Protein AF-A0A821X063-F1 (afdb_monomer_lite)

Sequence (115 aa):
MIEKHRHEYWSSIIQILIDLANLMEQLFVYFLVKQEHNNKYEERLFFFVLLVIGLLSNLPSASPYVYIQTIGSISIEFGELTAYLFLWKNSKSVIIVSIISFSIEFILHLIHILL

Organism: NCBI:txid392032

pLDDT: mean 90.63, std 6.62, range [61.97, 97.5]

Structure (mmCIF, N/CA/C/O backbone):
data_AF-A0A821X063-F1
#
_entry.id   AF-A0A821X063-F1
#
loop_
_atom_site.group_PDB
_atom_site.id
_atom_site.type_symbol
_atom_site.label_atom_id
_atom_site.label_alt_id
_atom_site.label_comp_id
_atom_site.label_asym_id
_atom_site.label_entity_id
_atom_site.label_seq_id
_atom_site.pdbx_PDB_ins_code
_atom_site.Cartn_x
_atom_site.Cartn_y
_atom_site.Cartn_z
_atom_site.occupancy
_atom_site.B_iso_or_equiv
_atom_site.auth_seq_id
_atom_site.auth_comp_id
_atom_site.auth_asym_id
_atom_site.auth_atom_id
_atom_site.pdbx_PDB_model_num
ATOM 1 N N . MET A 1 1 ? 24.887 -3.358 -24.438 1.00 61.97 1 MET A N 1
ATOM 2 C CA . MET A 1 1 ? 24.874 -4.527 -23.522 1.00 61.97 1 MET A CA 1
ATOM 3 C C . MET A 1 1 ? 25.057 -4.103 -22.062 1.00 61.97 1 MET A C 1
ATOM 5 O O . MET A 1 1 ? 24.231 -4.479 -21.249 1.00 61.97 1 MET A O 1
ATOM 9 N N . ILE A 1 2 ? 26.046 -3.255 -21.740 1.00 68.50 2 ILE A N 1
ATOM 10 C CA . ILE A 1 2 ? 26.283 -2.736 -20.372 1.00 68.50 2 ILE A CA 1
ATOM 11 C C . ILE A 1 2 ? 25.122 -1.869 -19.839 1.00 68.50 2 ILE A C 1
ATOM 13 O O . ILE A 1 2 ? 24.769 -1.973 -18.670 1.00 68.50 2 ILE A O 1
ATOM 17 N N . GLU A 1 3 ? 24.497 -1.040 -20.681 1.00 70.56 3 GLU A N 1
ATOM 18 C CA . GLU A 1 3 ? 23.360 -0.197 -20.263 1.00 70.56 3 GLU A CA 1
ATOM 19 C C . GLU A 1 3 ? 22.105 -1.011 -19.930 1.00 70.56 3 GLU A C 1
ATOM 21 O O . GLU A 1 3 ? 21.438 -0.725 -18.943 1.00 70.56 3 GLU A O 1
ATOM 26 N N . LYS A 1 4 ? 21.836 -2.091 -20.674 1.00 71.19 4 LYS A N 1
ATOM 27 C CA . LYS A 1 4 ? 20.679 -2.964 -20.425 1.00 71.19 4 LYS A CA 1
ATOM 28 C C . LYS A 1 4 ? 20.750 -3.640 -19.049 1.00 71.19 4 LYS A C 1
ATOM 30 O O . LYS A 1 4 ? 19.783 -3.592 -18.301 1.00 71.19 4 LYS A O 1
ATOM 35 N N . HIS A 1 5 ? 21.913 -4.175 -18.673 1.00 75.06 5 HIS A N 1
ATOM 36 C CA . HIS A 1 5 ? 22.103 -4.756 -17.337 1.00 75.06 5 HIS A CA 1
ATOM 37 C C . HIS A 1 5 ? 22.055 -3.719 -16.213 1.00 75.06 5 HIS A C 1
ATOM 39 O O . HIS A 1 5 ? 21.675 -4.044 -15.092 1.00 75.06 5 HIS A O 1
ATOM 45 N N . ARG A 1 6 ? 22.406 -2.461 -16.501 1.00 78.56 6 ARG A N 1
ATOM 46 C CA . ARG A 1 6 ? 22.276 -1.368 -15.534 1.00 78.56 6 ARG A CA 1
ATOM 47 C C . ARG A 1 6 ? 20.807 -1.065 -15.233 1.00 78.56 6 ARG A C 1
ATOM 49 O O . ARG A 1 6 ? 20.468 -0.919 -14.065 1.00 78.56 6 ARG A O 1
ATOM 56 N N . HIS A 1 7 ? 19.954 -1.006 -16.256 1.00 79.50 7 HIS A N 1
ATOM 57 C CA . HIS A 1 7 ? 18.511 -0.802 -16.082 1.00 79.50 7 HIS A CA 1
ATOM 58 C C . HIS A 1 7 ? 17.852 -1.958 -15.317 1.00 79.50 7 HIS A C 1
ATOM 60 O O . HIS A 1 7 ? 17.133 -1.715 -14.352 1.00 79.50 7 HIS A O 1
ATOM 66 N N . GLU A 1 8 ? 18.167 -3.209 -15.668 1.00 83.31 8 GLU A N 1
ATOM 67 C CA . GLU A 1 8 ? 17.659 -4.401 -14.963 1.00 83.31 8 GLU A CA 1
ATOM 68 C C . GLU A 1 8 ? 18.048 -4.399 -13.471 1.00 83.31 8 GLU A C 1
ATOM 70 O O . GLU A 1 8 ? 17.228 -4.707 -12.602 1.00 83.31 8 GLU A O 1
ATOM 75 N N . TYR A 1 9 ? 19.281 -3.990 -13.160 1.00 87.94 9 TYR A N 1
ATOM 76 C CA . TYR A 1 9 ? 19.768 -3.881 -11.786 1.00 87.94 9 TYR A CA 1
ATOM 77 C C . TYR A 1 9 ? 19.019 -2.812 -10.977 1.00 87.94 9 TYR A C 1
ATOM 79 O O . TYR A 1 9 ? 18.544 -3.093 -9.877 1.00 87.94 9 TYR A O 1
ATOM 87 N N . TRP A 1 10 ? 18.864 -1.600 -11.521 1.00 88.38 10 TRP A N 1
ATOM 88 C CA . TRP A 1 10 ? 18.132 -0.524 -10.840 1.00 88.38 10 TRP A CA 1
ATOM 89 C C . TRP A 1 10 ? 16.647 -0.834 -10.678 1.00 88.38 10 TRP A C 1
ATOM 91 O O . TRP A 1 10 ? 16.097 -0.590 -9.608 1.00 88.38 10 TRP A O 1
ATOM 101 N N . SER A 1 11 ? 16.022 -1.426 -11.696 1.00 87.50 11 SER A N 1
ATOM 102 C CA . SER A 1 11 ? 14.633 -1.886 -11.625 1.00 87.50 11 SER A CA 1
ATOM 103 C C . SER A 1 11 ? 14.437 -2.888 -10.481 1.00 87.50 11 SER A C 1
ATOM 105 O O . SER A 1 11 ? 13.514 -2.743 -9.683 1.00 87.50 11 SER A O 1
ATOM 107 N N . SER A 1 12 ? 15.371 -3.834 -10.321 1.00 89.31 12 SER A N 1
ATOM 108 C CA . SER A 1 12 ? 15.343 -4.813 -9.224 1.00 89.31 12 SER A CA 1
ATOM 109 C C . SER A 1 12 ? 15.519 -4.163 -7.848 1.00 89.31 12 SER A C 1
ATOM 111 O O . SER A 1 12 ? 14.819 -4.522 -6.905 1.00 89.31 12 SER A O 1
ATOM 113 N N . ILE A 1 13 ? 16.427 -3.188 -7.721 1.00 92.81 13 ILE A N 1
ATOM 114 C CA . ILE A 1 13 ? 16.606 -2.435 -6.469 1.00 92.81 13 ILE A CA 1
ATOM 115 C C . ILE A 1 13 ? 15.319 -1.713 -6.089 1.00 92.81 13 ILE A C 1
ATOM 117 O O . ILE A 1 13 ? 14.916 -1.764 -4.931 1.00 92.81 13 ILE A O 1
ATOM 121 N N . ILE A 1 14 ? 14.676 -1.039 -7.042 1.00 92.06 14 ILE A N 1
ATOM 122 C CA . ILE A 1 14 ? 13.447 -0.300 -6.758 1.00 92.06 14 ILE A CA 1
ATOM 123 C C . ILE A 1 14 ? 12.325 -1.241 -6.348 1.00 92.06 14 ILE A C 1
ATOM 125 O O . ILE A 1 14 ? 11.626 -0.933 -5.389 1.00 92.06 14 ILE A O 1
ATOM 129 N N . GLN A 1 15 ? 12.201 -2.402 -6.993 1.00 89.69 15 GLN A N 1
ATOM 130 C CA . GLN A 1 15 ? 11.219 -3.399 -6.578 1.00 89.69 15 GLN A CA 1
ATOM 131 C C . GLN A 1 15 ? 11.433 -3.832 -5.122 1.00 89.69 15 GLN A C 1
ATOM 133 O O . GLN A 1 15 ? 10.490 -3.839 -4.342 1.00 89.69 15 GLN A O 1
ATOM 138 N N . ILE A 1 16 ? 12.682 -4.093 -4.721 1.00 92.69 16 ILE A N 1
ATOM 139 C CA . ILE A 1 16 ? 13.008 -4.427 -3.325 1.00 92.69 16 ILE A CA 1
ATOM 140 C C . ILE A 1 16 ? 12.631 -3.282 -2.376 1.00 92.69 16 ILE A C 1
ATOM 142 O O . ILE A 1 16 ? 12.150 -3.529 -1.274 1.00 92.69 16 ILE A O 1
ATOM 146 N N . LEU A 1 17 ? 12.856 -2.027 -2.776 1.00 95.19 17 LEU A N 1
ATOM 147 C CA . LEU A 1 17 ? 12.484 -0.869 -1.962 1.00 95.19 17 LEU A CA 1
ATOM 148 C C . LEU A 1 17 ? 10.966 -0.733 -1.805 1.00 95.19 17 LEU A C 1
ATOM 150 O O . LEU A 1 17 ? 10.527 -0.363 -0.721 1.00 95.19 17 LEU A O 1
ATOM 154 N N . ILE A 1 18 ? 10.189 -1.044 -2.845 1.00 93.00 18 ILE A N 1
ATOM 155 C CA . ILE A 1 18 ? 8.721 -1.077 -2.788 1.00 93.00 18 ILE A CA 1
ATOM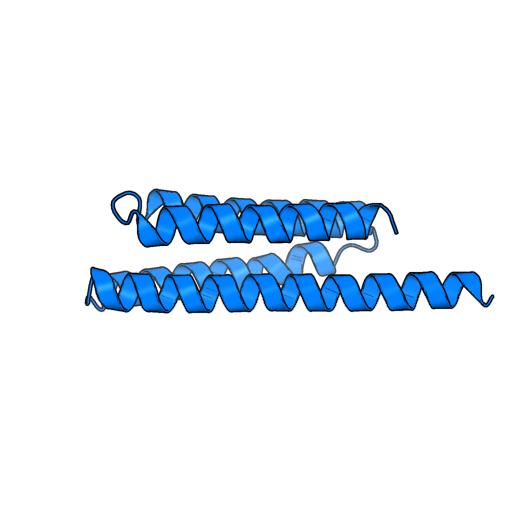 156 C C . ILE A 1 18 ? 8.268 -2.157 -1.805 1.00 93.00 18 ILE A C 1
ATOM 158 O O . ILE A 1 18 ? 7.541 -1.857 -0.865 1.00 93.00 18 ILE A O 1
ATOM 162 N N . ASP A 1 19 ? 8.774 -3.384 -1.953 1.00 91.62 19 ASP A N 1
ATOM 163 C CA . ASP A 1 19 ? 8.396 -4.506 -1.088 1.00 91.62 19 ASP A CA 1
ATOM 164 C C . ASP A 1 19 ? 8.750 -4.229 0.389 1.00 91.62 19 ASP A C 1
ATOM 166 O O . ASP A 1 19 ? 8.005 -4.582 1.305 1.00 91.62 19 ASP A O 1
ATOM 170 N N . LEU A 1 20 ? 9.888 -3.568 0.633 1.00 94.88 20 LEU A N 1
ATOM 171 C CA . LEU A 1 20 ? 10.298 -3.137 1.970 1.00 94.88 20 LEU A CA 1
ATOM 172 C C . LEU A 1 20 ? 9.413 -2.018 2.523 1.00 94.88 20 LEU A C 1
ATOM 174 O O . LEU A 1 20 ? 9.099 -2.050 3.712 1.00 94.88 20 LEU A O 1
ATOM 178 N N . ALA A 1 21 ? 9.044 -1.031 1.704 1.00 94.75 21 ALA A N 1
ATOM 179 C CA . ALA A 1 21 ? 8.160 0.053 2.123 1.00 94.75 21 ALA A CA 1
ATOM 180 C C . ALA A 1 21 ? 6.798 -0.500 2.566 1.00 94.75 21 ALA A C 1
ATOM 182 O O . ALA A 1 21 ? 6.386 -0.219 3.694 1.00 94.75 21 ALA A O 1
ATOM 183 N N . ASN A 1 22 ? 6.221 -1.398 1.764 1.00 93.94 22 ASN A N 1
ATOM 184 C CA . ASN A 1 22 ? 4.931 -2.019 2.047 1.00 93.94 22 ASN A CA 1
ATOM 185 C C . ASN A 1 22 ? 4.984 -2.877 3.319 1.00 93.94 22 ASN A C 1
ATOM 187 O O . ASN A 1 22 ? 4.203 -2.688 4.253 1.00 93.94 22 ASN A O 1
ATOM 191 N N . LEU A 1 23 ? 5.994 -3.743 3.457 1.00 94.06 23 LEU A N 1
ATOM 192 C CA . LEU A 1 23 ? 6.146 -4.533 4.682 1.00 94.06 23 LEU A CA 1
ATOM 193 C C . LEU A 1 23 ? 6.270 -3.645 5.932 1.00 94.06 23 LEU A C 1
ATOM 195 O O . LEU A 1 23 ? 5.713 -3.961 6.987 1.00 94.06 23 LEU A O 1
ATOM 199 N N . MET A 1 24 ? 7.012 -2.541 5.832 1.00 95.62 24 MET A N 1
ATOM 200 C CA . MET A 1 24 ? 7.153 -1.602 6.940 1.00 95.62 24 MET A CA 1
ATOM 201 C C . MET A 1 24 ? 5.827 -0.907 7.256 1.00 95.62 24 MET A C 1
ATOM 203 O O . MET A 1 24 ? 5.490 -0.815 8.438 1.00 95.62 24 MET A O 1
ATOM 207 N N . GLU A 1 25 ? 5.061 -0.469 6.253 1.00 95.75 25 GLU A N 1
ATOM 208 C CA . GLU A 1 25 ? 3.710 0.071 6.446 1.00 95.75 25 GLU A CA 1
ATOM 209 C C . GLU A 1 25 ? 2.831 -0.912 7.215 1.00 95.75 25 GLU A C 1
ATOM 211 O O . GLU A 1 25 ? 2.327 -0.577 8.291 1.00 95.75 25 GLU A O 1
ATOM 216 N N . GLN A 1 26 ? 2.710 -2.138 6.710 1.00 95.00 26 GLN A N 1
ATOM 217 C CA . GLN A 1 26 ? 1.872 -3.181 7.291 1.00 95.00 26 GLN A CA 1
ATOM 218 C C . GLN A 1 26 ? 2.244 -3.445 8.753 1.00 95.00 26 GLN A C 1
ATOM 220 O O . GLN A 1 26 ? 1.375 -3.522 9.627 1.00 95.00 26 GLN A O 1
ATOM 225 N N . LEU A 1 27 ? 3.540 -3.526 9.064 1.00 95.62 27 LEU A N 1
ATOM 226 C CA . LEU A 1 27 ? 4.006 -3.695 10.440 1.00 95.62 27 LEU A CA 1
ATOM 227 C C . LEU A 1 27 ? 3.660 -2.488 11.318 1.00 95.62 27 LEU A C 1
ATOM 229 O O . LEU A 1 27 ? 3.180 -2.672 12.440 1.00 95.62 27 LEU A O 1
ATOM 233 N N . PHE A 1 28 ? 3.877 -1.262 10.840 1.00 95.81 28 PHE A N 1
ATOM 234 C CA . PHE A 1 28 ? 3.549 -0.060 11.607 1.00 95.81 28 PHE A CA 1
ATOM 235 C C . PHE A 1 28 ? 2.049 0.044 11.884 1.00 95.81 28 PHE A C 1
ATOM 237 O O . PHE A 1 28 ? 1.660 0.265 13.033 1.00 95.81 28 PHE A O 1
ATOM 244 N N . VAL A 1 29 ? 1.208 -0.162 10.870 1.00 95.38 29 VAL A N 1
ATOM 245 C CA . VAL A 1 29 ? -0.252 -0.134 11.016 1.00 95.38 29 VAL A CA 1
ATOM 246 C C . VAL A 1 29 ? -0.707 -1.217 11.990 1.00 95.38 29 VAL A C 1
ATOM 248 O O . VAL A 1 29 ? -1.463 -0.912 12.911 1.00 95.38 29 VAL A O 1
ATOM 251 N N . TYR A 1 30 ? -0.180 -2.440 11.885 1.00 94.50 30 TYR A N 1
ATOM 252 C CA . TYR A 1 30 ? -0.475 -3.514 12.835 1.00 94.50 30 TYR A CA 1
ATOM 253 C C . TYR A 1 30 ? -0.203 -3.105 14.287 1.00 94.50 30 TYR A C 1
ATOM 255 O O . TYR A 1 30 ? -1.063 -3.270 15.159 1.00 94.50 30 TYR A O 1
ATOM 263 N N . PHE A 1 31 ? 0.987 -2.564 14.567 1.00 94.50 31 PHE A N 1
ATOM 264 C CA . PHE A 1 31 ? 1.351 -2.171 15.927 1.00 94.50 31 PHE A CA 1
ATOM 265 C C . PHE A 1 31 ? 0.490 -1.020 16.447 1.00 94.50 31 PHE A C 1
ATOM 267 O O . PHE A 1 31 ? 0.080 -1.060 17.608 1.00 94.50 31 PHE A O 1
ATOM 274 N N . LEU A 1 32 ? 0.162 -0.042 15.600 1.00 93.94 32 LEU A N 1
ATOM 275 C CA . LEU A 1 32 ? -0.725 1.063 15.966 1.00 93.94 32 LEU A CA 1
ATOM 276 C C . LEU A 1 32 ? -2.138 0.573 16.285 1.00 93.94 32 LEU A C 1
ATOM 278 O O . LEU A 1 32 ? -2.672 0.892 17.347 1.00 93.94 32 LEU A O 1
ATOM 282 N N . VAL A 1 33 ? -2.715 -0.265 15.423 1.00 92.19 33 VAL A N 1
ATOM 283 C CA . VAL A 1 33 ? -4.043 -0.854 15.643 1.00 92.19 33 VAL A CA 1
ATOM 284 C C . VAL A 1 33 ? -4.059 -1.658 16.943 1.00 92.19 33 VAL A C 1
ATOM 286 O O . VAL A 1 33 ? -4.966 -1.506 17.767 1.00 92.19 33 VAL A O 1
ATOM 289 N N . LYS A 1 34 ? -3.023 -2.471 17.174 1.00 91.06 34 LYS A N 1
ATOM 290 C CA . LYS A 1 34 ? -2.878 -3.266 18.396 1.00 91.06 34 LYS A CA 1
ATOM 291 C C . LYS A 1 34 ? -2.782 -2.398 19.649 1.00 91.06 34 LYS A C 1
ATOM 293 O O . LYS A 1 34 ? -3.404 -2.730 20.658 1.00 91.06 34 LYS A O 1
ATOM 298 N N . GLN A 1 35 ? -2.025 -1.307 19.589 1.00 93.06 35 GLN A N 1
ATOM 299 C CA . GLN A 1 35 ? -1.830 -0.392 20.710 1.00 93.06 35 GLN A CA 1
ATOM 300 C C . GLN A 1 35 ? -3.095 0.411 21.034 1.00 93.06 35 GLN A C 1
ATOM 302 O O . GLN A 1 35 ? -3.431 0.562 22.207 1.00 93.06 35 GLN A O 1
ATOM 307 N N . GLU A 1 36 ? -3.787 0.934 20.022 1.00 91.25 36 GLU A N 1
ATOM 308 C CA . GLU A 1 36 ? -4.903 1.866 20.215 1.00 91.25 36 GLU A CA 1
ATOM 309 C C . GLU A 1 36 ? -6.232 1.163 20.508 1.00 91.25 36 GLU A C 1
ATOM 311 O O . GLU A 1 36 ? -7.009 1.636 21.337 1.00 91.25 36 GLU A O 1
ATOM 316 N N . HIS A 1 37 ? -6.499 0.026 19.861 1.00 84.69 37 HIS A N 1
ATOM 317 C CA . HIS A 1 37 ? -7.792 -0.646 19.979 1.00 84.69 37 HIS A CA 1
ATOM 318 C C . HIS A 1 37 ? -7.778 -1.841 20.935 1.00 84.69 37 HIS A C 1
ATOM 320 O O . HIS A 1 37 ? -8.840 -2.206 21.439 1.00 84.69 37 HIS A O 1
ATOM 326 N N . ASN A 1 38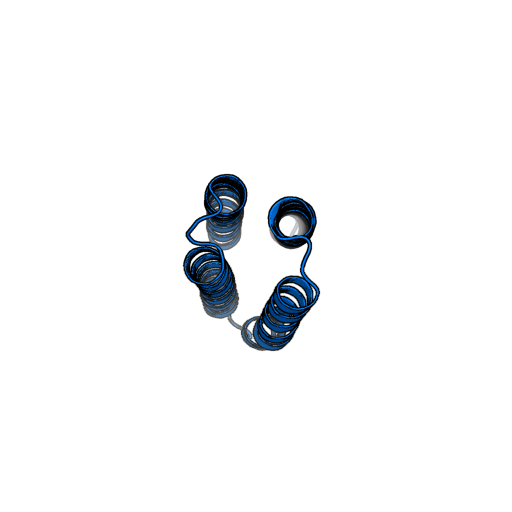 ? -6.609 -2.452 21.181 1.00 79.12 38 ASN A N 1
ATOM 327 C CA . ASN A 1 38 ? -6.405 -3.633 22.036 1.00 79.12 38 ASN A CA 1
ATOM 328 C C . ASN A 1 38 ? -7.557 -4.665 21.960 1.00 79.12 38 ASN A C 1
ATOM 330 O O . ASN A 1 38 ? -8.032 -5.191 22.970 1.00 79.12 38 ASN A O 1
ATOM 334 N N . ASN A 1 39 ? -8.056 -4.916 20.745 1.00 85.19 39 ASN A N 1
ATOM 335 C CA . ASN A 1 39 ? -9.238 -5.729 20.486 1.00 85.19 39 ASN A CA 1
ATOM 336 C C . ASN A 1 39 ? -8.909 -6.804 19.448 1.00 85.19 39 ASN A C 1
ATOM 338 O O . ASN A 1 39 ? -8.487 -6.503 18.333 1.00 85.19 39 ASN A O 1
ATOM 342 N N . LYS A 1 40 ? -9.187 -8.067 19.792 1.00 87.56 40 LYS A N 1
ATOM 343 C CA . LYS A 1 40 ? -8.999 -9.224 18.901 1.00 87.56 40 LYS A CA 1
ATOM 344 C C . LYS A 1 40 ? -9.805 -9.125 17.604 1.00 87.56 40 LYS A C 1
ATOM 346 O O . LYS A 1 40 ? -9.448 -9.773 16.628 1.00 87.56 40 LYS A O 1
ATOM 351 N N . TYR A 1 41 ? -10.913 -8.385 17.595 1.00 90.00 41 TYR A N 1
ATOM 352 C CA . TYR A 1 41 ? -11.696 -8.162 16.380 1.00 90.00 41 TYR A CA 1
ATOM 353 C C . TYR A 1 41 ? -10.940 -7.290 15.370 1.00 90.00 41 TYR A C 1
ATOM 355 O O . TYR A 1 41 ? -10.823 -7.680 14.214 1.00 90.00 41 TYR A O 1
ATOM 363 N N . GLU A 1 42 ? -10.360 -6.176 15.821 1.00 89.50 42 GLU A N 1
ATOM 364 C CA . GLU A 1 42 ? -9.565 -5.270 14.976 1.00 89.50 42 GLU A CA 1
ATOM 365 C C . GLU A 1 42 ? -8.303 -5.957 14.449 1.00 89.50 42 GLU A C 1
ATOM 367 O O . GLU A 1 42 ? -7.969 -5.846 13.274 1.00 89.50 42 GLU A O 1
ATOM 372 N N . GLU A 1 43 ? -7.654 -6.765 15.290 1.00 88.62 43 GLU A N 1
ATOM 373 C CA . GLU A 1 43 ? -6.511 -7.584 14.881 1.00 88.62 43 GLU A CA 1
ATOM 374 C C . GLU A 1 43 ? -6.889 -8.572 13.761 1.00 88.62 43 GLU A C 1
ATOM 376 O O . GLU A 1 43 ? -6.172 -8.710 12.772 1.00 88.62 43 GLU A O 1
ATOM 381 N N . ARG A 1 44 ? -8.054 -9.228 13.867 1.00 92.25 44 ARG A N 1
ATOM 382 C CA . ARG A 1 44 ? -8.560 -10.126 12.814 1.00 92.25 44 ARG A CA 1
ATOM 383 C C . ARG A 1 44 ? -8.912 -9.382 11.532 1.00 92.25 44 ARG A C 1
ATOM 385 O O . ARG A 1 44 ? -8.653 -9.916 10.458 1.00 92.25 44 ARG A O 1
ATOM 392 N N . LEU A 1 45 ? -9.505 -8.192 11.636 1.00 92.94 45 LEU A N 1
ATOM 393 C CA . LEU A 1 45 ? -9.791 -7.351 10.473 1.00 92.94 45 LEU A CA 1
ATOM 394 C C . LEU A 1 45 ? -8.503 -6.950 9.757 1.00 92.94 45 LEU A C 1
ATOM 396 O O . LEU A 1 45 ? -8.434 -7.073 8.540 1.00 92.94 45 LEU A O 1
ATOM 400 N N . PHE A 1 46 ? -7.469 -6.560 10.501 1.00 93.50 46 PHE A N 1
ATOM 401 C CA . PHE A 1 46 ? -6.159 -6.264 9.933 1.00 93.50 46 PHE A CA 1
ATOM 402 C C . PHE A 1 46 ? -5.568 -7.469 9.186 1.00 93.50 46 PHE A C 1
ATOM 404 O O . PHE A 1 46 ? -5.190 -7.349 8.023 1.00 93.50 46 PHE A O 1
ATOM 411 N N . PHE A 1 47 ? -5.579 -8.663 9.785 1.00 94.94 47 PHE A N 1
ATOM 412 C CA . PHE A 1 47 ? -5.118 -9.869 9.086 1.00 94.94 47 PHE A CA 1
ATOM 413 C C . PHE A 1 47 ? -5.972 -10.231 7.865 1.00 94.94 47 PHE A C 1
ATOM 415 O O . PHE A 1 47 ? -5.450 -10.781 6.897 1.00 94.94 47 PHE A O 1
ATOM 422 N N . PHE A 1 48 ? -7.271 -9.926 7.883 1.00 94.38 48 PHE A N 1
ATOM 423 C CA . PHE A 1 48 ? -8.130 -10.101 6.715 1.00 94.38 48 PHE A CA 1
ATOM 424 C C . PHE A 1 48 ? -7.736 -9.153 5.577 1.00 94.38 48 PHE A C 1
ATOM 426 O O . PHE A 1 48 ? -7.653 -9.589 4.431 1.00 94.38 48 PHE A O 1
ATOM 433 N N . VAL A 1 49 ? -7.439 -7.889 5.892 1.00 93.88 49 VAL A N 1
ATOM 434 C CA . VAL A 1 49 ? -6.931 -6.899 4.930 1.00 93.88 49 VAL A CA 1
ATOM 435 C C . VAL A 1 49 ? -5.623 -7.393 4.305 1.00 93.88 49 VAL A C 1
ATOM 437 O O . VAL A 1 49 ? -5.563 -7.520 3.083 1.00 93.88 49 VAL A O 1
ATOM 440 N N . LEU A 1 50 ? -4.644 -7.809 5.120 1.00 93.38 50 LEU A N 1
ATOM 441 C CA . LEU A 1 50 ? -3.381 -8.385 4.633 1.00 93.38 50 LEU A CA 1
ATOM 442 C C . LEU A 1 50 ? -3.583 -9.605 3.730 1.00 93.38 50 LEU A C 1
ATOM 444 O O . LEU A 1 50 ? -2.898 -9.754 2.722 1.00 93.38 50 LEU A O 1
ATOM 448 N N . LEU A 1 51 ? -4.520 -10.490 4.078 1.00 93.75 51 LEU A N 1
ATOM 449 C CA . LEU A 1 51 ? -4.815 -11.671 3.270 1.00 93.75 51 LEU A CA 1
ATOM 450 C C . LEU A 1 51 ? -5.358 -11.279 1.893 1.00 93.75 51 LEU A C 1
ATOM 452 O O . LEU A 1 51 ? -4.938 -11.847 0.886 1.00 93.75 51 LEU A O 1
ATOM 456 N N . VAL A 1 52 ? -6.280 -10.315 1.835 1.00 93.44 52 VAL A N 1
ATOM 457 C CA . VAL A 1 52 ? -6.844 -9.828 0.570 1.00 93.44 52 VAL A CA 1
ATOM 458 C C . VAL A 1 52 ? -5.763 -9.163 -0.280 1.00 93.44 52 VAL A C 1
ATOM 460 O O . VAL A 1 52 ? -5.639 -9.503 -1.454 1.00 93.44 52 VAL A O 1
ATOM 463 N N . ILE A 1 53 ? -4.954 -8.281 0.308 1.00 92.19 53 ILE A N 1
ATOM 464 C CA . ILE A 1 53 ? -3.852 -7.603 -0.388 1.00 92.19 53 ILE A CA 1
ATOM 465 C C . ILE A 1 53 ? -2.850 -8.628 -0.915 1.00 92.19 53 ILE A C 1
ATOM 467 O O . ILE A 1 53 ? -2.589 -8.660 -2.112 1.00 92.19 53 ILE A O 1
ATOM 471 N N . GLY A 1 54 ? -2.385 -9.551 -0.069 1.00 89.38 54 GLY A N 1
ATOM 472 C CA . GLY A 1 54 ? -1.434 -10.589 -0.467 1.00 89.38 54 GLY A CA 1
ATOM 473 C C . GLY A 1 54 ? -1.942 -11.485 -1.602 1.00 89.38 54 GLY A C 1
ATOM 474 O O . GLY A 1 54 ? -1.163 -11.893 -2.463 1.00 89.38 54 GLY A O 1
ATOM 475 N N . LEU A 1 55 ? -3.248 -11.770 -1.659 1.00 90.19 55 LEU A N 1
ATOM 476 C CA . LEU A 1 55 ? -3.845 -12.477 -2.797 1.00 90.19 55 LEU A CA 1
ATOM 47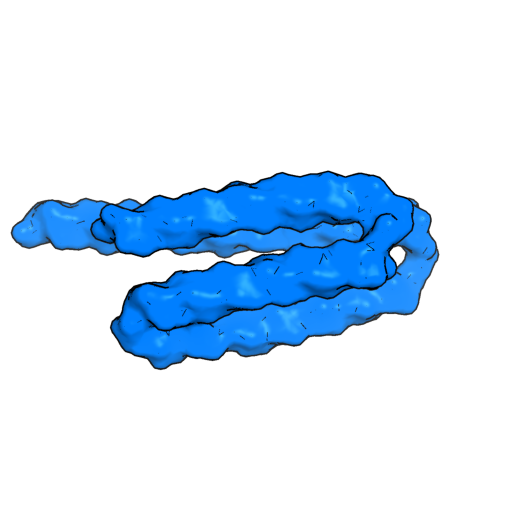7 C C . LEU A 1 55 ? -3.848 -11.617 -4.065 1.00 90.19 55 LEU A C 1
ATOM 479 O O . LEU A 1 55 ? -3.491 -12.115 -5.135 1.00 90.19 55 LEU A O 1
ATOM 483 N N . LEU A 1 56 ? -4.233 -10.344 -3.950 1.00 89.75 56 LEU A N 1
ATOM 484 C CA . LEU A 1 56 ? -4.307 -9.419 -5.078 1.00 89.75 56 LEU A CA 1
ATOM 485 C C . LEU A 1 56 ? -2.925 -9.086 -5.648 1.00 89.75 56 LEU A C 1
ATOM 487 O O . LEU A 1 56 ? -2.817 -8.961 -6.864 1.00 89.75 56 LEU A O 1
ATOM 491 N N . SER A 1 57 ? -1.867 -9.036 -4.835 1.00 86.56 57 SER A N 1
ATOM 492 C CA . SER A 1 57 ? -0.494 -8.732 -5.279 1.00 86.56 57 SER A CA 1
ATOM 493 C C . SER A 1 57 ? 0.081 -9.757 -6.263 1.00 86.56 57 SER A C 1
ATOM 495 O O . SER A 1 57 ? 1.013 -9.449 -7.004 1.00 86.56 57 SER A O 1
ATOM 497 N N . ASN A 1 58 ? -0.510 -10.952 -6.356 1.00 81.75 58 ASN A N 1
ATOM 498 C CA . ASN A 1 58 ? -0.145 -11.950 -7.368 1.00 81.75 58 ASN A CA 1
ATOM 499 C C . ASN A 1 58 ? -0.771 -11.686 -8.750 1.00 81.75 58 ASN A C 1
ATOM 501 O O . ASN A 1 58 ? -0.386 -12.324 -9.728 1.00 81.75 58 ASN A O 1
ATOM 505 N N . LEU A 1 59 ? -1.759 -10.790 -8.852 1.00 83.62 59 LEU A N 1
ATOM 506 C CA . LEU A 1 59 ? -2.442 -10.511 -10.116 1.00 83.62 59 LEU A CA 1
ATOM 507 C C . LEU A 1 59 ? -1.609 -9.623 -11.049 1.00 83.62 59 LEU A C 1
ATOM 509 O O . LEU A 1 59 ? -1.453 -10.004 -12.212 1.00 83.62 59 LEU A O 1
ATOM 513 N N . PRO A 1 60 ? -1.044 -8.480 -10.603 1.00 81.88 60 PRO A N 1
ATOM 514 C CA . PRO A 1 60 ? -0.257 -7.633 -11.487 1.00 81.88 60 PRO A CA 1
ATOM 515 C C . PRO A 1 60 ? 0.966 -8.372 -12.026 1.00 81.88 60 PRO A C 1
ATOM 517 O O . PRO A 1 60 ? 1.210 -8.320 -13.228 1.00 81.88 60 PRO A O 1
ATOM 520 N N . SER A 1 61 ? 1.666 -9.134 -11.177 1.00 77.38 61 SER A N 1
ATOM 521 C CA . SER A 1 61 ? 2.888 -9.876 -11.523 1.00 77.38 61 SER A CA 1
ATOM 522 C C . SER A 1 61 ? 2.696 -10.948 -12.604 1.00 77.38 61 SER A C 1
ATOM 524 O O . SER A 1 61 ? 3.663 -11.333 -13.258 1.00 77.38 61 SER A O 1
ATOM 526 N N . ALA A 1 62 ? 1.459 -11.386 -12.859 1.00 81.69 62 ALA A N 1
ATOM 527 C CA . ALA A 1 62 ? 1.139 -12.305 -13.951 1.00 81.69 62 ALA A CA 1
ATOM 528 C C . ALA A 1 62 ? 1.123 -11.632 -15.340 1.00 81.69 62 ALA A C 1
ATOM 530 O O . ALA A 1 62 ? 1.155 -12.321 -16.362 1.00 81.69 62 ALA A O 1
ATOM 531 N N . SER A 1 63 ? 1.057 -10.298 -15.407 1.00 85.56 63 SER A N 1
ATOM 532 C CA . SER A 1 63 ? 1.054 -9.564 -16.674 1.00 85.56 63 SER A CA 1
ATOM 533 C C . SER A 1 63 ? 2.463 -9.484 -17.270 1.00 85.56 63 SER A C 1
ATOM 535 O O . SER A 1 63 ? 3.394 -9.126 -16.558 1.00 85.56 63 SER A O 1
ATOM 537 N N . PRO A 1 64 ? 2.657 -9.704 -18.582 1.00 83.38 64 PRO A N 1
ATOM 538 C CA . PRO A 1 64 ? 3.954 -9.502 -19.230 1.00 83.38 64 PRO A CA 1
ATOM 539 C C . PRO A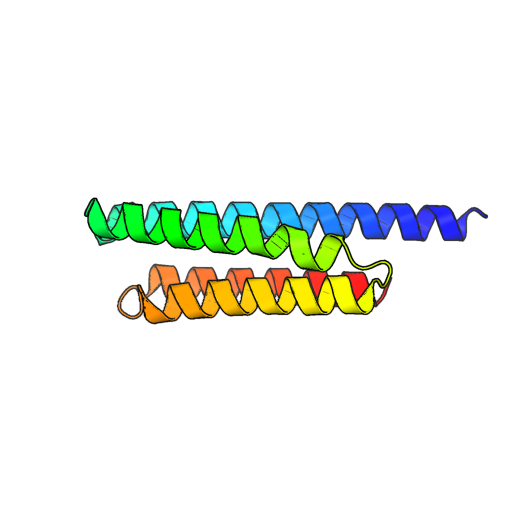 1 64 ? 4.303 -8.017 -19.456 1.00 83.38 64 PRO A C 1
ATOM 541 O O . PRO A 1 64 ? 5.406 -7.708 -19.904 1.00 83.38 64 PRO A O 1
ATOM 544 N N . TYR A 1 65 ? 3.376 -7.091 -19.186 1.00 85.00 65 TYR A N 1
ATOM 545 C CA . TYR A 1 65 ? 3.554 -5.660 -19.433 1.00 85.00 65 TYR A CA 1
ATOM 546 C C . TYR A 1 65 ? 3.837 -4.900 -18.135 1.00 85.00 65 TYR A C 1
ATOM 548 O O . TYR A 1 65 ? 2.957 -4.805 -17.280 1.00 85.00 65 TYR A O 1
ATOM 556 N N . VAL A 1 66 ? 5.017 -4.273 -18.044 1.00 82.19 66 VAL A N 1
ATOM 557 C CA . VAL A 1 66 ? 5.464 -3.482 -16.877 1.00 82.19 66 VAL A CA 1
ATOM 558 C C . VAL A 1 66 ? 4.443 -2.412 -16.485 1.00 82.19 66 VAL A C 1
ATOM 560 O O . VAL A 1 66 ? 4.068 -2.326 -15.327 1.00 82.19 66 VAL A O 1
ATOM 563 N N . TYR A 1 67 ? 3.886 -1.666 -17.444 1.00 85.81 67 TYR A N 1
ATOM 564 C CA . TYR A 1 67 ? 2.864 -0.656 -17.140 1.00 85.81 67 TYR A CA 1
ATOM 565 C C . TYR A 1 67 ? 1.620 -1.233 -16.455 1.00 85.81 67 TYR A C 1
ATOM 567 O O . TYR A 1 67 ? 1.075 -0.615 -15.547 1.00 85.81 67 TYR A O 1
ATOM 575 N N . ILE A 1 68 ? 1.167 -2.420 -16.871 1.00 88.19 68 ILE A N 1
ATOM 576 C CA . ILE A 1 68 ? 0.005 -3.077 -16.256 1.00 88.19 68 ILE A CA 1
ATOM 577 C C . ILE A 1 68 ? 0.378 -3.604 -14.869 1.00 88.19 68 ILE A C 1
ATOM 579 O O . ILE A 1 68 ? -0.428 -3.470 -13.952 1.00 88.19 68 ILE A O 1
ATOM 583 N N . GLN A 1 69 ? 1.591 -4.152 -14.707 1.00 88.62 69 GLN A N 1
ATOM 584 C CA . GLN A 1 69 ? 2.112 -4.545 -13.395 1.00 88.62 69 GLN A CA 1
ATOM 585 C C . GLN A 1 69 ? 2.087 -3.349 -12.439 1.00 88.62 69 GLN A C 1
ATOM 587 O O . GLN A 1 69 ? 1.459 -3.423 -11.389 1.00 88.62 69 GLN A O 1
ATOM 592 N N . THR A 1 70 ? 2.675 -2.217 -12.831 1.00 89.12 70 THR A N 1
ATOM 593 C CA . THR A 1 70 ? 2.764 -1.049 -11.954 1.00 89.12 70 THR A CA 1
ATOM 594 C C . THR A 1 70 ? 1.404 -0.420 -11.667 1.00 89.12 70 THR A C 1
ATOM 596 O O . THR A 1 70 ? 1.125 -0.090 -10.520 1.00 89.12 70 THR A O 1
ATOM 599 N N . ILE A 1 71 ? 0.524 -0.278 -12.665 1.00 91.31 71 ILE A N 1
ATOM 600 C CA . ILE A 1 71 ? -0.842 0.229 -12.437 1.00 91.31 71 ILE A CA 1
ATOM 601 C C . ILE A 1 71 ? -1.601 -0.699 -11.482 1.00 91.31 71 ILE A C 1
ATOM 603 O O . ILE A 1 71 ? -2.315 -0.221 -10.600 1.00 91.31 71 ILE A O 1
ATOM 607 N N . GLY A 1 72 ? -1.440 -2.014 -11.642 1.00 92.88 72 GLY A N 1
ATOM 608 C CA . GLY A 1 72 ? -2.020 -3.010 -10.751 1.00 92.88 72 GLY A CA 1
ATOM 609 C C . GLY A 1 72 ? -1.503 -2.874 -9.320 1.00 92.88 72 GLY A C 1
ATOM 610 O O . GLY A 1 72 ? -2.316 -2.797 -8.406 1.00 92.88 72 GLY A O 1
ATOM 611 N N . SER A 1 73 ? -0.186 -2.763 -9.131 1.00 91.88 73 SER A N 1
ATOM 612 C CA . SER A 1 73 ? 0.424 -2.541 -7.814 1.00 91.88 73 SER A CA 1
ATOM 613 C C . SER A 1 73 ? -0.073 -1.249 -7.165 1.00 91.88 73 SER A C 1
ATOM 615 O O . SER A 1 73 ? -0.613 -1.305 -6.069 1.00 91.88 73 SER A O 1
ATOM 617 N N . ILE A 1 74 ? -0.044 -0.113 -7.876 1.00 93.62 74 ILE A N 1
ATOM 618 C CA . ILE A 1 74 ? -0.574 1.167 -7.366 1.00 93.62 74 ILE A CA 1
ATOM 619 C C . ILE A 1 74 ? -2.052 1.042 -6.969 1.00 93.62 74 ILE A C 1
ATOM 621 O O . ILE A 1 74 ? -2.482 1.621 -5.974 1.00 93.62 74 ILE A O 1
ATOM 625 N N . SER A 1 75 ? -2.848 0.298 -7.743 1.00 94.69 75 SER A N 1
ATOM 626 C CA . SER A 1 75 ? -4.268 0.087 -7.437 1.00 94.69 75 SER A CA 1
ATOM 627 C C . SER A 1 75 ? -4.468 -0.716 -6.150 1.00 94.69 75 SER A C 1
ATOM 629 O O . SER A 1 75 ? -5.436 -0.474 -5.431 1.00 94.69 75 SER A O 1
ATOM 631 N N . ILE A 1 76 ? -3.568 -1.657 -5.860 1.00 94.62 76 ILE A N 1
ATOM 632 C CA . ILE A 1 76 ? -3.579 -2.444 -4.625 1.00 94.62 76 ILE A CA 1
ATOM 633 C C . ILE A 1 76 ? -3.189 -1.564 -3.440 1.00 94.62 76 ILE A C 1
ATOM 635 O O . ILE A 1 76 ? -3.968 -1.513 -2.492 1.00 94.62 76 ILE A O 1
ATOM 639 N N . GLU A 1 77 ? -2.095 -0.801 -3.533 1.00 94.75 77 GLU A N 1
ATOM 640 C CA . GLU A 1 77 ? -1.673 0.114 -2.456 1.00 94.75 77 GLU A CA 1
ATOM 641 C C . GLU A 1 77 ? -2.747 1.173 -2.169 1.00 94.75 77 GLU A C 1
ATOM 643 O O . GLU A 1 77 ? -3.068 1.493 -1.025 1.00 94.75 77 GLU A O 1
ATOM 648 N N . PHE A 1 78 ? -3.414 1.680 -3.210 1.00 96.12 78 PHE A N 1
ATOM 649 C CA . PHE A 1 78 ? -4.546 2.588 -3.029 1.00 96.12 78 PHE A CA 1
ATOM 650 C C . PHE A 1 78 ? -5.740 1.908 -2.335 1.00 96.12 78 PHE A C 1
ATOM 652 O O . PHE A 1 78 ? -6.452 2.531 -1.538 1.00 96.12 78 PHE A O 1
ATOM 659 N N . GLY A 1 79 ? -5.977 0.630 -2.635 1.00 96.25 79 GLY A N 1
ATOM 660 C CA . GLY A 1 79 ? -6.978 -0.193 -1.962 1.00 96.25 79 GLY A CA 1
ATOM 661 C C . GLY A 1 79 ? -6.650 -0.419 -0.484 1.00 96.25 79 GLY A C 1
ATOM 662 O O . GLY A 1 79 ? -7.542 -0.277 0.354 1.00 96.25 79 GLY A O 1
ATOM 663 N N . GLU A 1 80 ? -5.387 -0.703 -0.167 1.00 95.94 80 GLU A N 1
ATOM 664 C CA . GLU A 1 80 ? -4.856 -0.834 1.195 1.00 95.94 80 GLU A CA 1
ATOM 665 C C . GLU A 1 80 ? -5.052 0.464 1.987 1.00 95.94 80 GLU A C 1
ATOM 667 O O . GLU A 1 80 ? -5.739 0.460 3.014 1.00 95.94 80 GLU A O 1
ATOM 672 N N . LEU A 1 81 ? -4.602 1.598 1.440 1.00 96.94 81 LEU A N 1
ATOM 673 C CA . LEU A 1 81 ? -4.832 2.923 2.016 1.00 96.94 81 LEU A CA 1
ATOM 674 C C . LEU A 1 81 ? -6.323 3.166 2.285 1.00 96.94 81 LEU A C 1
ATOM 676 O O . LEU A 1 81 ? -6.712 3.581 3.377 1.00 96.94 81 LEU A O 1
ATOM 680 N N . THR A 1 82 ? -7.184 2.893 1.303 1.00 96.31 82 THR A N 1
ATOM 681 C CA . THR A 1 82 ? -8.633 3.095 1.449 1.00 96.31 82 THR A CA 1
ATOM 682 C C . THR A 1 82 ? -9.210 2.219 2.562 1.00 96.31 82 THR A C 1
ATOM 684 O O . THR A 1 82 ? -10.043 2.690 3.342 1.00 96.31 82 THR A O 1
ATOM 687 N N . ALA A 1 83 ? -8.761 0.967 2.676 1.00 95.94 83 ALA A N 1
ATOM 688 C CA . ALA A 1 83 ? -9.170 0.068 3.747 1.00 95.94 83 ALA A CA 1
ATOM 689 C C . ALA A 1 83 ? -8.748 0.614 5.118 1.00 95.94 83 ALA A C 1
ATOM 691 O O . ALA A 1 83 ? -9.577 0.672 6.029 1.00 95.94 83 ALA A O 1
ATOM 692 N N . TYR A 1 84 ? -7.510 1.089 5.255 1.00 96.00 84 TYR A N 1
ATOM 693 C CA . TYR A 1 84 ? -6.997 1.677 6.494 1.00 96.00 84 TYR A CA 1
ATOM 694 C C . TYR A 1 84 ? -7.763 2.933 6.900 1.00 96.00 84 TYR A C 1
ATOM 696 O O . TYR A 1 84 ? -8.217 3.043 8.043 1.00 96.00 84 TYR A O 1
ATOM 704 N N . LEU A 1 85 ? -7.994 3.843 5.952 1.00 95.88 85 LEU A N 1
ATOM 705 C CA . LEU A 1 85 ? -8.771 5.058 6.182 1.00 95.88 85 LEU A CA 1
ATOM 706 C C . LEU A 1 85 ? -10.227 4.760 6.540 1.00 95.88 85 LEU A C 1
ATOM 708 O O . LEU A 1 85 ? -10.823 5.517 7.298 1.00 95.88 85 LEU A O 1
ATOM 712 N N . PHE A 1 86 ? -10.817 3.685 6.015 1.00 95.75 86 PHE A N 1
ATOM 713 C CA . PHE A 1 86 ? -12.196 3.315 6.321 1.00 95.75 86 PHE A CA 1
ATOM 714 C C . PHE A 1 86 ? -12.331 2.637 7.690 1.00 95.75 86 PHE A C 1
ATOM 716 O O . PHE A 1 86 ? -13.185 3.032 8.490 1.00 95.75 86 PHE A O 1
ATOM 723 N N . LEU A 1 87 ? -11.489 1.636 7.961 1.00 94.19 87 LEU A N 1
ATOM 724 C CA . LEU A 1 87 ? -11.537 0.828 9.181 1.00 94.19 87 LEU A CA 1
ATOM 725 C C . LEU A 1 87 ? -11.096 1.631 10.407 1.00 94.19 87 LEU A C 1
ATOM 727 O O . LEU A 1 87 ? -11.787 1.631 11.426 1.00 94.19 87 LEU A O 1
ATOM 731 N N . TRP A 1 88 ? -10.009 2.395 10.287 1.00 94.69 88 TRP A N 1
ATOM 732 C CA . TRP A 1 88 ? -9.399 3.126 11.401 1.00 94.69 88 TRP A CA 1
ATOM 733 C C . TRP A 1 88 ? -9.466 4.643 11.225 1.00 94.69 88 TRP A C 1
ATOM 735 O O . TRP A 1 88 ? -8.593 5.373 11.686 1.00 94.69 88 TRP A O 1
ATOM 745 N N . LYS A 1 89 ? -10.568 5.150 10.655 1.00 93.38 89 LYS A N 1
ATOM 746 C CA . LYS A 1 89 ? -10.822 6.591 10.431 1.00 93.38 89 LYS A CA 1
ATOM 747 C C . LYS A 1 89 ? -10.698 7.498 11.664 1.00 93.38 89 LYS A C 1
ATOM 749 O O . LYS A 1 89 ? -10.616 8.715 11.536 1.00 93.38 89 LYS A O 1
ATOM 754 N N . ASN A 1 90 ? -10.762 6.923 12.863 1.00 92.69 90 ASN A N 1
ATOM 755 C CA . ASN A 1 90 ? -10.652 7.661 14.122 1.00 92.69 90 ASN A CA 1
ATOM 756 C C . ASN A 1 90 ? -9.219 7.656 14.687 1.00 92.69 90 ASN A C 1
ATOM 758 O O . ASN A 1 90 ? -8.927 8.432 15.599 1.00 92.69 90 ASN A O 1
ATOM 762 N N . SER A 1 91 ? -8.329 6.815 14.152 1.00 94.62 91 SER A N 1
ATOM 763 C CA . SER A 1 91 ? -6.923 6.746 14.539 1.00 94.62 91 SER A CA 1
ATOM 764 C C . SER A 1 91 ? -6.102 7.730 13.713 1.00 94.62 91 SER A C 1
ATOM 766 O O . SER A 1 91 ? -5.779 7.494 12.549 1.00 94.62 91 SER A O 1
ATOM 768 N N . LYS A 1 92 ? -5.727 8.857 14.327 1.00 95.69 92 LYS A N 1
ATOM 769 C CA . LYS A 1 92 ? -4.858 9.845 13.668 1.00 95.69 92 LYS A CA 1
ATOM 770 C C . LYS A 1 92 ? -3.510 9.235 13.284 1.00 95.69 92 LYS A C 1
ATOM 772 O O . LYS A 1 92 ? -2.980 9.574 12.233 1.00 95.69 92 LYS A O 1
ATOM 777 N N . SER A 1 93 ? -2.975 8.348 14.122 1.00 96.00 93 SER A N 1
ATOM 778 C CA . SER A 1 93 ? -1.685 7.699 13.898 1.00 96.00 93 SER A CA 1
ATOM 779 C C . SER A 1 93 ? -1.732 6.802 12.663 1.00 96.00 93 SER A C 1
ATOM 781 O O . SER A 1 93 ? -0.883 6.947 11.786 1.00 96.00 93 SER A O 1
ATOM 783 N N . VAL A 1 94 ? -2.750 5.937 12.550 1.00 95.12 94 VAL A N 1
ATOM 784 C CA . VAL A 1 94 ? -2.915 5.040 11.392 1.00 95.12 94 VAL A CA 1
ATOM 785 C C . VAL A 1 94 ? -3.138 5.840 10.112 1.00 95.12 94 VAL A C 1
ATOM 787 O O . VAL A 1 94 ? -2.520 5.537 9.095 1.00 95.12 94 VAL A O 1
ATOM 790 N N . ILE A 1 95 ? -3.944 6.907 10.159 1.00 96.69 95 ILE A N 1
ATOM 791 C CA . ILE A 1 95 ? -4.164 7.789 9.001 1.00 96.69 95 ILE A CA 1
ATOM 792 C C . ILE A 1 95 ? -2.855 8.440 8.538 1.00 96.69 95 ILE A C 1
ATOM 794 O O . ILE A 1 95 ? -2.557 8.449 7.349 1.00 96.69 95 ILE A O 1
ATOM 798 N N . ILE A 1 96 ? -2.069 9.000 9.460 1.00 97.12 96 ILE A N 1
ATOM 799 C CA . ILE A 1 96 ? -0.823 9.688 9.101 1.00 97.12 96 ILE A CA 1
ATOM 800 C C . ILE A 1 96 ? 0.185 8.701 8.513 1.00 97.12 96 ILE A C 1
ATOM 802 O O . ILE A 1 96 ? 0.783 8.997 7.481 1.00 97.12 96 ILE A O 1
ATOM 806 N N . VAL A 1 97 ? 0.362 7.539 9.149 1.00 96.88 97 VAL A N 1
ATOM 807 C CA . VAL A 1 97 ? 1.306 6.519 8.677 1.00 96.88 97 VAL A CA 1
ATOM 808 C C . VA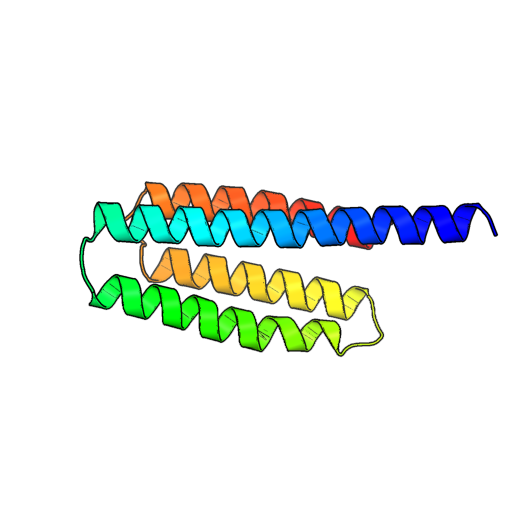L A 1 97 ? 0.908 6.004 7.299 1.00 96.88 97 VAL A C 1
ATOM 810 O O . VAL A 1 97 ? 1.736 6.063 6.401 1.00 96.88 97 VAL A O 1
ATOM 813 N N . SER A 1 98 ? -0.349 5.598 7.104 1.00 96.12 98 SER A N 1
ATOM 814 C CA . SER A 1 98 ? -0.819 5.074 5.811 1.00 96.12 98 SER A CA 1
ATOM 815 C C . SER A 1 98 ? -0.681 6.090 4.672 1.00 96.12 98 SER A C 1
ATOM 817 O O . SER A 1 98 ? -0.218 5.751 3.590 1.00 96.12 98 SER A O 1
ATOM 819 N N . ILE A 1 99 ? -0.985 7.373 4.905 1.00 97.19 99 ILE A N 1
ATOM 820 C CA . ILE A 1 99 ? -0.805 8.414 3.876 1.00 97.19 99 ILE A CA 1
ATOM 821 C C . ILE A 1 99 ? 0.675 8.610 3.522 1.00 97.19 99 ILE A C 1
ATOM 823 O O . ILE A 1 99 ? 1.012 8.784 2.347 1.00 97.19 99 ILE A O 1
ATOM 827 N N . ILE A 1 100 ? 1.561 8.631 4.524 1.00 97.50 100 ILE A N 1
ATOM 828 C CA . ILE A 1 100 ? 3.001 8.809 4.298 1.00 97.50 100 ILE A CA 1
ATOM 829 C C . ILE A 1 100 ? 3.565 7.609 3.538 1.00 97.50 100 ILE A C 1
ATOM 831 O O . ILE A 1 100 ? 4.268 7.810 2.548 1.00 97.50 100 ILE A O 1
ATOM 835 N N . SER A 1 101 ? 3.242 6.393 3.971 1.00 96.56 101 SER A N 1
ATOM 836 C CA . SER A 1 101 ? 3.711 5.162 3.339 1.00 96.56 101 SER A CA 1
ATOM 837 C C . SER A 1 101 ? 3.227 5.043 1.895 1.00 96.56 101 SER A C 1
ATOM 839 O O . SER A 1 101 ? 4.066 4.965 0.996 1.00 96.56 101 SER A O 1
ATOM 841 N N . PHE A 1 102 ? 1.927 5.244 1.643 1.00 96.75 102 PHE A N 1
ATOM 842 C CA . PHE A 1 102 ? 1.380 5.286 0.285 1.00 96.75 102 PHE A CA 1
ATOM 843 C C . PHE A 1 102 ? 2.096 6.318 -0.596 1.00 96.75 102 PHE A C 1
ATOM 845 O O . PHE A 1 102 ? 2.389 6.067 -1.762 1.00 96.75 102 PHE A O 1
ATOM 852 N N . SER A 1 103 ? 2.412 7.499 -0.052 1.00 97.00 103 SER A N 1
ATOM 853 C CA . SER A 1 103 ? 3.128 8.533 -0.809 1.00 97.00 103 SER A CA 1
ATOM 854 C C . SER A 1 103 ? 4.539 8.085 -1.203 1.00 97.00 103 SER A C 1
ATOM 856 O O . SER A 1 103 ? 4.985 8.370 -2.315 1.00 97.00 103 SER A O 1
ATOM 858 N N . ILE A 1 104 ? 5.245 7.387 -0.309 1.00 96.50 104 ILE A N 1
ATOM 859 C CA . ILE A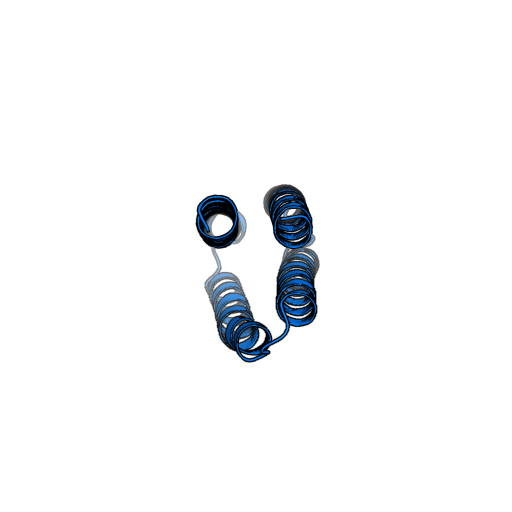 1 104 ? 6.582 6.840 -0.569 1.00 96.50 104 ILE A CA 1
ATOM 860 C C . ILE A 1 104 ? 6.506 5.762 -1.652 1.00 96.50 104 ILE A C 1
ATOM 862 O O . ILE A 1 104 ? 7.243 5.835 -2.636 1.00 96.50 104 ILE A O 1
ATOM 866 N N . GLU A 1 105 ? 5.597 4.803 -1.514 1.00 95.06 105 GLU A N 1
ATOM 867 C CA . GLU A 1 105 ? 5.406 3.710 -2.473 1.00 95.06 105 GLU A CA 1
ATOM 868 C C . GLU A 1 105 ? 4.979 4.213 -3.843 1.00 95.06 105 GLU A C 1
ATOM 870 O O . GLU A 1 105 ? 5.527 3.797 -4.864 1.00 95.06 105 GLU A O 1
ATOM 875 N N . PHE A 1 106 ? 4.063 5.179 -3.881 1.00 95.00 106 PHE A N 1
ATOM 876 C CA . PHE A 1 106 ? 3.634 5.808 -5.119 1.00 95.00 106 PHE A CA 1
ATOM 877 C C . PHE A 1 106 ? 4.810 6.464 -5.850 1.00 95.00 106 PHE A C 1
ATOM 879 O O . PHE A 1 106 ? 4.976 6.273 -7.055 1.00 95.00 106 PHE A O 1
ATOM 886 N N . ILE A 1 107 ? 5.674 7.190 -5.131 1.00 95.88 107 ILE A N 1
ATOM 887 C CA . ILE A 1 107 ? 6.893 7.769 -5.710 1.00 95.88 107 ILE A CA 1
ATOM 888 C C . ILE A 1 107 ? 7.822 6.665 -6.228 1.00 95.88 107 ILE A C 1
ATOM 890 O O . ILE A 1 107 ? 8.333 6.784 -7.341 1.00 95.88 107 ILE A O 1
ATOM 894 N N . LEU A 1 108 ? 8.028 5.585 -5.471 1.00 94.94 108 LEU A N 1
ATOM 895 C CA . LEU A 1 108 ? 8.871 4.467 -5.901 1.00 94.94 108 LEU A CA 1
ATOM 896 C C . LEU A 1 108 ? 8.330 3.795 -7.170 1.00 94.94 108 LEU A C 1
ATOM 898 O O . LEU A 1 108 ? 9.100 3.551 -8.099 1.00 94.94 108 LEU A O 1
ATOM 902 N N . HIS A 1 109 ? 7.018 3.582 -7.266 1.00 92.69 109 HIS A N 1
ATOM 903 C CA . HIS A 1 109 ? 6.369 3.071 -8.472 1.00 92.69 109 HIS A CA 1
ATOM 904 C C . HIS A 1 109 ? 6.523 4.010 -9.673 1.00 92.69 109 HIS A C 1
ATOM 906 O O . HIS A 1 109 ? 6.761 3.546 -10.790 1.00 92.69 109 HIS A O 1
ATOM 912 N N . LEU A 1 110 ? 6.438 5.328 -9.470 1.00 91.88 110 LEU A N 1
ATOM 913 C CA . LEU A 1 110 ? 6.699 6.295 -10.539 1.00 91.88 110 LEU A CA 1
ATOM 914 C C . LEU A 1 110 ? 8.151 6.231 -11.019 1.00 91.88 110 LEU A C 1
ATOM 916 O O . LEU A 1 110 ? 8.390 6.248 -12.225 1.00 91.88 110 LEU A O 1
ATOM 920 N N . ILE A 1 111 ? 9.118 6.123 -10.105 1.00 91.25 111 ILE A N 1
ATOM 921 C CA . ILE A 1 111 ? 10.531 5.969 -10.474 1.00 91.25 111 ILE A CA 1
ATOM 922 C C . ILE A 1 111 ? 10.737 4.645 -11.224 1.00 91.25 111 ILE A C 1
ATOM 924 O O . ILE A 1 111 ? 11.472 4.621 -12.208 1.00 91.25 111 ILE A O 1
ATOM 928 N N . HIS A 1 112 ? 10.059 3.567 -10.815 1.00 88.31 112 HIS A N 1
ATOM 929 C CA . HIS A 1 112 ? 10.134 2.261 -11.477 1.00 88.31 112 HIS A CA 1
ATOM 930 C C . HIS A 1 112 ? 9.674 2.305 -12.937 1.00 88.31 112 HIS A C 1
ATOM 932 O O . HIS A 1 112 ? 10.324 1.708 -13.784 1.00 88.31 112 HIS A O 1
ATOM 938 N N . ILE A 1 113 ? 8.604 3.049 -13.242 1.00 87.06 113 ILE A N 1
ATOM 939 C CA . ILE A 1 113 ? 8.107 3.237 -14.619 1.00 87.06 113 ILE A CA 1
ATOM 940 C C . ILE A 1 113 ? 9.079 4.053 -15.485 1.00 87.06 113 ILE A C 1
ATOM 942 O O . ILE A 1 113 ? 9.103 3.894 -16.705 1.00 87.06 113 ILE A O 1
ATOM 946 N N . LEU A 1 114 ? 9.826 4.977 -14.877 1.00 85.50 114 LEU A N 1
ATOM 947 C CA . LEU A 1 114 ? 10.733 5.887 -15.585 1.00 85.50 114 LEU A CA 1
ATOM 948 C C . LEU A 1 114 ? 12.103 5.262 -15.902 1.00 85.50 114 LEU A C 1
ATOM 950 O O . LEU A 1 114 ? 12.879 5.871 -16.643 1.00 85.50 114 LEU A O 1
ATOM 954 N N . LEU A 1 115 ? 12.401 4.092 -15.331 1.00 81.25 115 LEU A N 1
ATOM 955 C CA . LEU A 1 115 ? 13.642 3.331 -15.506 1.00 81.25 115 LEU A CA 1
ATOM 956 C C . LEU A 1 115 ? 13.530 2.290 -16.617 1.00 81.25 115 LEU A C 1
ATOM 958 O O . LEU A 1 115 ? 14.564 2.114 -17.300 1.00 81.25 115 LEU A O 1
#

Radius of gyration: 15.67 Å; chains: 1; bounding box: 38×22×46 Å

Foldseek 3Di:
DVVVVVLVVVLVVLVVVLVVLVVVLLVQLLVLQCVPVVDPVSNVLSVVLVVVLVVQLVVLVPDPDLVSSLVSNLVSLVVSLVSQCVSPVVRPSNNVSSVVSSVVSVVSSVVSVVD

Secondary structure (DSSP, 8-state):
-HHHHHHHHHHHHHHHHHHHHHHHHHHHHHHHHHHHH--HHHHHHHHHHHHHHHHHTTTGGG-S-HHHHHHHHHHHHHHHHHHHHHHTTT-HHHHHHHHHHHHHHHHHHHHHHH-